Protein AF-A0A3D1ZAK0-F1 (afdb_monomer_lite)

Foldseek 3Di:
DDDDDDDPDDDDDDDDDDDDDVVLLVQLVVCVVVDVDDSVLSSVLSVQLVVVVVCVVVVHQDEAEDCDPSSVVVNVVVVHHYADPPPPCRVVVVVVSVPD

pLDDT: mean 75.36, std 16.72, range [28.39, 93.69]

Secondary structure (DSSP, 8-state):
-------TT-----PPPPP--HHHHHHHHHHHHHS---HHHHHHHHHHHHHHHHHHHHT---EEE---HHHHHHHHHTT-EEE-TTSTTHHHHHHHHT--

Sequence (100 aa):
MRVMLTEFGSHRPFFSMLSVDNLLIDEAGELLVNCVLRAQDAIRFASALRLKTLAGRTNESRVVVTRDLELLNAWDEEGLVVINPTNGVALEQIRNLSSG

Radius of gyration: 15.14 Å; chains: 1; bounding box: 26×38×45 Å

Structure (mmCIF, N/CA/C/O backbone):
data_AF-A0A3D1ZAK0-F1
#
_entry.id   AF-A0A3D1ZAK0-F1
#
loop_
_atom_site.group_PDB
_atom_site.id
_atom_site.type_symbol
_atom_site.label_atom_id
_atom_site.label_alt_id
_atom_site.label_comp_id
_atom_site.label_asym_id
_atom_site.label_entity_id
_atom_site.label_seq_id
_atom_site.pdbx_PDB_ins_code
_atom_site.Cartn_x
_atom_site.Cartn_y
_atom_site.Cartn_z
_atom_site.occupancy
_atom_site.B_iso_or_equiv
_atom_site.auth_seq_id
_atom_site.auth_comp_id
_atom_site.auth_asym_id
_atom_site.auth_atom_id
_atom_site.pdbx_PDB_model_num
ATOM 1 N N . MET A 1 1 ? -1.217 -18.426 14.164 1.00 32.62 1 MET A N 1
ATOM 2 C CA . MET A 1 1 ? -0.523 -18.166 15.444 1.00 32.62 1 MET A CA 1
ATOM 3 C C . MET A 1 1 ? -1.201 -16.973 16.105 1.00 32.62 1 MET A C 1
ATOM 5 O O . MET A 1 1 ? -1.179 -15.900 15.522 1.00 32.62 1 MET A O 1
ATOM 9 N N . ARG A 1 2 ? -1.913 -17.170 17.224 1.00 29.95 2 ARG A N 1
ATOM 10 C CA . ARG A 1 2 ? -2.580 -16.085 17.968 1.00 29.95 2 ARG A CA 1
ATOM 11 C C . ARG A 1 2 ? -1.625 -15.588 19.045 1.00 29.95 2 ARG A C 1
ATOM 13 O O . ARG A 1 2 ? -1.223 -16.380 19.888 1.00 29.95 2 ARG A O 1
ATOM 20 N N . VAL A 1 3 ? -1.304 -14.301 19.027 1.00 35.91 3 VAL A N 1
ATOM 21 C CA . VAL A 1 3 ? -0.681 -13.620 20.163 1.00 35.91 3 VAL A CA 1
ATOM 22 C C . VAL A 1 3 ? -1.568 -12.433 20.491 1.00 35.91 3 VAL A C 1
ATOM 24 O O . VAL A 1 3 ? -1.781 -11.556 19.660 1.00 35.91 3 VAL A O 1
ATOM 27 N N . MET A 1 4 ? -2.146 -12.479 21.685 1.00 28.39 4 MET A N 1
ATOM 28 C CA . MET A 1 4 ? -2.941 -11.416 22.277 1.00 28.39 4 MET A CA 1
ATOM 29 C C . MET A 1 4 ? -2.074 -10.794 23.366 1.00 28.39 4 MET A C 1
ATOM 31 O O . MET A 1 4 ? -1.575 -11.519 24.222 1.00 28.39 4 MET A O 1
ATOM 35 N N . LEU A 1 5 ? -1.903 -9.478 23.342 1.00 36.62 5 LEU A N 1
ATOM 36 C CA . LEU A 1 5 ? -1.454 -8.723 24.505 1.00 36.62 5 LEU A CA 1
ATOM 37 C C . LEU A 1 5 ? -2.346 -7.492 24.597 1.00 36.62 5 LEU A C 1
ATOM 39 O O . LEU A 1 5 ? -2.148 -6.497 23.906 1.00 36.62 5 LEU A O 1
ATOM 43 N N . THR A 1 6 ? -3.388 -7.616 25.407 1.00 34.78 6 THR A N 1
ATOM 44 C CA . THR A 1 6 ? -4.120 -6.480 25.957 1.00 34.78 6 THR A CA 1
ATOM 45 C C . THR A 1 6 ? -3.246 -5.790 26.994 1.00 34.78 6 THR A C 1
ATOM 47 O O . THR A 1 6 ? -2.667 -6.470 27.831 1.00 34.78 6 THR A O 1
ATOM 50 N N . GLU A 1 7 ? -3.179 -4.459 26.949 1.00 36.66 7 GLU A N 1
ATOM 51 C CA . GLU A 1 7 ? -3.623 -3.586 28.045 1.00 36.66 7 GLU A CA 1
ATOM 52 C C . GLU A 1 7 ? -3.448 -2.105 27.662 1.00 36.66 7 GLU A C 1
ATOM 54 O O . GLU A 1 7 ? -2.401 -1.662 27.187 1.00 36.66 7 GLU A O 1
ATOM 59 N N . PHE A 1 8 ? -4.526 -1.343 27.851 1.00 48.62 8 PHE A N 1
ATOM 60 C CA . PHE A 1 8 ? -4.560 0.114 27.776 1.00 48.62 8 PHE A CA 1
ATOM 61 C C . PHE A 1 8 ? -3.654 0.696 28.873 1.00 48.62 8 PHE A C 1
ATOM 63 O O . PHE A 1 8 ? -3.927 0.494 30.052 1.00 48.62 8 PHE A O 1
ATOM 70 N N . GLY A 1 9 ? -2.612 1.450 28.500 1.00 41.56 9 GLY A N 1
ATOM 71 C CA . GLY A 1 9 ? -1.889 2.308 29.454 1.00 41.56 9 GLY A CA 1
ATOM 72 C C . GLY A 1 9 ? -0.370 2.436 29.302 1.00 41.56 9 GLY A C 1
ATOM 73 O O . GLY A 1 9 ? 0.226 3.224 30.028 1.00 41.56 9 GLY A O 1
ATOM 74 N N . SER A 1 10 ? 0.286 1.728 28.376 1.00 40.31 10 SER A N 1
ATOM 75 C CA . SER A 1 10 ? 1.745 1.822 28.196 1.00 40.31 10 SER A CA 1
ATOM 76 C C . SER A 1 10 ? 2.106 2.048 26.729 1.00 40.31 10 SER A C 1
ATOM 78 O O . SER A 1 10 ? 1.886 1.188 25.880 1.00 40.31 10 SER A O 1
ATOM 80 N N . HIS A 1 11 ? 2.615 3.238 26.407 1.00 47.53 11 HIS A N 1
ATOM 81 C CA . HIS A 1 11 ? 2.906 3.700 25.047 1.00 47.53 11 HIS A CA 1
ATOM 82 C C . HIS A 1 11 ? 4.098 2.971 24.401 1.00 47.53 11 HIS A C 1
ATOM 84 O O . HIS A 1 11 ? 5.173 3.544 24.227 1.00 47.53 11 HIS A O 1
ATOM 90 N N . ARG A 1 12 ? 3.918 1.711 23.998 1.00 46.53 12 ARG A N 1
ATOM 91 C CA . ARG A 1 12 ? 4.747 1.095 22.957 1.00 46.53 12 ARG A CA 1
ATOM 92 C C . ARG A 1 12 ? 3.892 0.893 21.708 1.00 46.53 12 ARG A C 1
ATOM 94 O O . ARG A 1 12 ? 2.797 0.350 21.827 1.00 46.53 12 ARG A O 1
ATOM 101 N N . PRO A 1 13 ? 4.347 1.337 20.526 1.00 54.53 13 PRO A N 1
ATOM 102 C CA . PRO A 1 13 ? 3.610 1.098 19.294 1.00 54.53 13 PRO A CA 1
ATOM 103 C C . PRO A 1 13 ? 3.446 -0.411 19.079 1.00 54.53 13 PRO A C 1
ATOM 105 O O . PRO A 1 13 ? 4.425 -1.160 19.068 1.00 54.53 13 PRO A O 1
ATOM 108 N N . PHE A 1 14 ? 2.197 -0.857 18.946 1.00 60.88 14 PHE A N 1
ATOM 109 C CA . PHE A 1 14 ? 1.878 -2.221 18.544 1.00 60.88 14 PHE A CA 1
ATOM 110 C C . PHE A 1 14 ? 2.131 -2.340 17.043 1.00 60.88 14 PHE A C 1
ATOM 112 O O . PHE A 1 14 ? 1.458 -1.696 16.241 1.00 60.88 14 PHE A O 1
ATOM 119 N N . PHE A 1 15 ? 3.106 -3.162 16.663 1.00 68.81 15 PHE A N 1
ATOM 120 C CA . PHE A 1 15 ? 3.365 -3.485 15.265 1.00 68.81 15 PHE A CA 1
ATOM 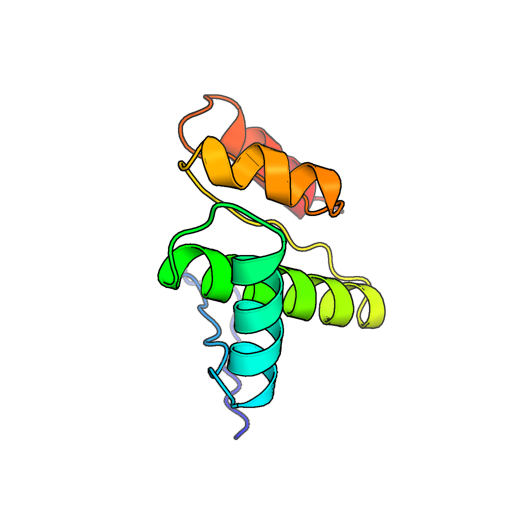121 C C . PHE A 1 15 ? 2.814 -4.872 14.955 1.00 68.81 15 PHE A C 1
ATOM 123 O O . PHE A 1 15 ? 3.133 -5.844 15.640 1.00 68.81 15 PHE A O 1
ATOM 130 N N . SER A 1 16 ? 2.009 -4.962 13.901 1.00 73.50 16 SER A N 1
ATOM 131 C CA . SER A 1 16 ? 1.634 -6.234 13.291 1.00 73.50 16 SER A CA 1
ATOM 132 C C . SER A 1 16 ? 2.496 -6.448 12.053 1.00 73.50 16 SER A C 1
ATOM 134 O O . SER A 1 16 ? 2.617 -5.550 11.220 1.00 73.50 16 SER A O 1
ATOM 136 N N . MET A 1 17 ? 3.117 -7.621 11.941 1.00 80.12 17 MET A N 1
ATOM 137 C CA . MET A 1 17 ? 3.882 -7.992 10.752 1.00 80.12 17 MET A CA 1
ATOM 138 C C . MET A 1 17 ? 2.965 -8.683 9.748 1.00 80.12 17 MET A C 1
ATOM 140 O O . MET A 1 17 ? 2.323 -9.683 10.068 1.00 80.12 17 MET A O 1
ATOM 144 N N . LEU A 1 18 ? 2.938 -8.168 8.520 1.00 81.69 18 LEU A N 1
ATOM 145 C CA . LEU A 1 18 ? 2.353 -8.871 7.386 1.00 81.69 18 LEU A CA 1
ATOM 146 C C . LEU A 1 18 ? 3.406 -9.829 6.819 1.00 81.69 18 LEU A C 1
ATOM 148 O O . LEU A 1 18 ? 4.522 -9.408 6.518 1.00 81.69 18 LEU A O 1
ATOM 152 N N . SER A 1 19 ? 3.065 -11.111 6.686 1.00 84.56 19 SER A N 1
ATOM 153 C CA . SER A 1 19 ? 3.960 -12.069 6.034 1.00 84.56 19 SER A CA 1
ATOM 154 C C . SER A 1 19 ? 3.937 -11.859 4.527 1.00 84.56 19 SER A C 1
ATOM 156 O O . SER A 1 19 ? 2.863 -11.755 3.937 1.00 84.56 19 SER A O 1
ATOM 158 N N . VAL A 1 20 ? 5.116 -11.867 3.912 1.00 83.25 20 VAL A N 1
ATOM 159 C CA . VAL A 1 20 ? 5.249 -11.950 2.458 1.00 83.25 20 VAL A CA 1
ATOM 160 C C . VAL A 1 20 ? 5.025 -13.405 2.053 1.00 83.25 20 VAL A C 1
ATOM 162 O O . VAL A 1 20 ? 5.770 -14.286 2.480 1.00 83.25 20 VAL A O 1
ATOM 165 N N . ASP A 1 21 ? 3.964 -13.661 1.294 1.00 90.00 21 ASP A N 1
ATOM 166 C CA . ASP A 1 21 ? 3.656 -14.958 0.690 1.00 90.00 21 ASP A CA 1
ATOM 167 C C . ASP A 1 21 ? 3.778 -14.881 -0.841 1.00 90.00 21 ASP A C 1
ATOM 169 O O . ASP A 1 21 ? 3.959 -13.803 -1.405 1.00 90.00 21 ASP A O 1
ATOM 173 N N . ASN A 1 22 ? 3.710 -16.031 -1.519 1.00 92.44 22 ASN A N 1
ATOM 174 C CA . ASN A 1 22 ? 3.845 -16.081 -2.979 1.00 92.44 22 ASN A CA 1
ATOM 175 C C . ASN A 1 22 ? 2.775 -15.238 -3.683 1.00 92.44 22 ASN A C 1
ATOM 177 O O . ASN A 1 22 ? 3.090 -14.568 -4.654 1.00 92.44 22 ASN A O 1
ATOM 181 N N . LEU A 1 23 ? 1.551 -15.205 -3.146 1.00 92.19 23 LEU A N 1
ATOM 182 C CA . LEU A 1 23 ? 0.478 -14.380 -3.700 1.00 92.19 23 LEU A CA 1
ATOM 183 C C . LEU A 1 23 ? 0.844 -12.891 -3.664 1.00 92.19 23 LEU A C 1
ATOM 185 O O . LEU A 1 23 ? 0.667 -12.195 -4.654 1.00 92.19 23 LEU A O 1
ATOM 189 N N . LEU A 1 24 ? 1.402 -12.408 -2.551 1.00 92.06 24 LEU A N 1
ATOM 190 C CA . LEU A 1 24 ? 1.860 -11.024 -2.443 1.00 92.06 24 LEU A CA 1
ATOM 191 C C . LEU A 1 24 ? 3.010 -10.719 -3.413 1.00 92.06 24 LEU A C 1
ATOM 193 O O . LEU A 1 24 ? 3.116 -9.602 -3.914 1.00 92.06 24 LEU A O 1
ATOM 197 N N . ILE A 1 25 ? 3.890 -11.695 -3.654 1.00 93.19 25 ILE A N 1
ATOM 198 C CA . ILE A 1 25 ? 4.975 -11.561 -4.633 1.00 93.19 25 ILE A CA 1
ATOM 199 C C . ILE A 1 25 ? 4.399 -11.456 -6.048 1.00 93.19 25 ILE A C 1
ATOM 201 O O . ILE A 1 25 ? 4.854 -10.602 -6.805 1.00 93.19 25 ILE A O 1
ATOM 205 N N . ASP A 1 26 ? 3.395 -12.266 -6.384 1.00 93.69 26 ASP A N 1
ATOM 206 C CA . ASP A 1 26 ? 2.729 -12.230 -7.688 1.00 93.69 26 ASP A CA 1
ATOM 207 C C . ASP A 1 26 ? 2.006 -10.886 -7.899 1.00 93.69 26 ASP A C 1
ATOM 209 O O . ASP A 1 26 ? 2.238 -10.217 -8.905 1.00 93.69 26 ASP A O 1
ATOM 213 N N . GLU A 1 27 ? 1.236 -10.422 -6.906 1.00 92.75 27 GLU A N 1
ATOM 214 C CA . GLU A 1 27 ? 0.576 -9.103 -6.906 1.00 92.75 27 GLU A CA 1
ATOM 215 C C . GLU A 1 27 ? 1.594 -7.957 -7.076 1.00 92.75 27 GLU A C 1
ATOM 217 O O . GLU A 1 27 ? 1.388 -7.024 -7.853 1.00 92.75 27 GLU A O 1
ATOM 222 N N . ALA A 1 28 ? 2.736 -8.027 -6.384 1.00 91.94 28 ALA A N 1
ATOM 223 C CA . ALA A 1 28 ? 3.814 -7.054 -6.549 1.00 91.94 28 ALA A CA 1
ATOM 224 C C . ALA A 1 28 ? 4.471 -7.140 -7.938 1.00 91.94 28 ALA A C 1
ATOM 226 O O . ALA A 1 28 ? 4.877 -6.119 -8.491 1.00 91.94 28 ALA A O 1
ATOM 227 N N . GLY A 1 29 ? 4.571 -8.340 -8.511 1.00 91.69 29 GLY A N 1
ATOM 228 C CA . GLY A 1 29 ? 5.061 -8.561 -9.868 1.00 91.69 29 GLY A CA 1
ATOM 229 C C . GLY A 1 29 ? 4.200 -7.856 -10.913 1.00 91.69 29 GLY A C 1
ATOM 230 O O . GLY A 1 29 ? 4.741 -7.193 -11.797 1.00 91.69 29 GLY A O 1
ATOM 231 N N . GLU A 1 30 ? 2.875 -7.916 -10.777 1.00 91.06 30 GLU A N 1
ATOM 232 C CA . GLU A 1 30 ? 1.948 -7.196 -11.660 1.00 91.06 30 GLU A CA 1
ATOM 233 C C . GLU A 1 30 ? 2.132 -5.675 -11.570 1.00 91.06 30 GLU A C 1
ATOM 235 O O . GLU A 1 30 ? 2.166 -4.983 -12.590 1.00 91.06 30 GLU A O 1
ATOM 240 N N . LEU A 1 31 ? 2.340 -5.147 -10.360 1.00 88.00 31 LEU A N 1
ATOM 241 C CA . LEU A 1 31 ? 2.613 -3.722 -10.158 1.00 88.00 31 LEU A CA 1
ATOM 242 C C . LEU A 1 31 ? 3.927 -3.273 -10.806 1.00 88.00 31 LEU A C 1
ATOM 244 O O . LEU A 1 31 ? 4.012 -2.138 -11.255 1.00 88.00 31 LEU A O 1
ATOM 248 N N . LEU A 1 32 ? 4.941 -4.137 -10.906 1.00 87.44 32 LEU A N 1
ATOM 249 C CA . LEU A 1 32 ? 6.188 -3.805 -11.611 1.00 87.44 32 LEU A CA 1
ATOM 250 C C . LEU A 1 32 ? 6.018 -3.714 -13.129 1.00 87.44 32 LEU A C 1
ATOM 252 O O . LEU A 1 32 ? 6.789 -3.019 -13.789 1.00 87.44 32 LEU A O 1
ATOM 256 N N . VAL A 1 33 ? 5.041 -4.428 -13.689 1.00 84.69 33 VAL A N 1
ATOM 257 C CA . VAL A 1 33 ? 4.726 -4.360 -15.122 1.00 84.69 33 VAL A CA 1
ATOM 258 C C . VAL A 1 33 ? 3.929 -3.095 -15.432 1.00 84.69 33 VAL A C 1
ATOM 260 O O . VAL A 1 33 ? 4.170 -2.448 -16.449 1.00 84.69 33 VAL A O 1
ATOM 263 N N . ASN A 1 34 ? 2.995 -2.739 -14.548 1.00 79.69 34 ASN A N 1
ATOM 264 C CA . ASN A 1 34 ? 2.034 -1.662 -14.782 1.00 79.69 34 ASN A CA 1
ATOM 265 C C . ASN A 1 34 ? 2.495 -0.297 -14.252 1.00 79.69 34 ASN A C 1
ATOM 267 O O . ASN A 1 34 ? 2.025 0.737 -14.724 1.00 79.69 34 ASN A O 1
ATOM 271 N N . CYS A 1 35 ? 3.421 -0.276 -13.295 1.00 73.69 35 CYS A N 1
ATOM 272 C CA . CYS A 1 35 ? 3.926 0.934 -12.662 1.00 73.69 35 CYS A CA 1
ATOM 273 C C . CYS A 1 35 ? 5.461 0.956 -12.705 1.00 73.69 35 CYS A C 1
ATOM 275 O O . CYS A 1 35 ? 6.124 -0.065 -12.529 1.00 73.69 35 CYS A O 1
ATOM 277 N N . VAL A 1 36 ? 6.054 2.142 -12.876 1.00 79.50 36 VAL A N 1
ATOM 278 C CA . VAL A 1 36 ? 7.516 2.324 -12.816 1.00 79.50 36 VAL A CA 1
ATOM 279 C C . VAL A 1 36 ? 7.959 2.349 -11.350 1.00 79.50 36 VAL A C 1
ATOM 281 O O . VAL A 1 36 ? 8.269 3.397 -10.794 1.00 79.50 36 VAL A O 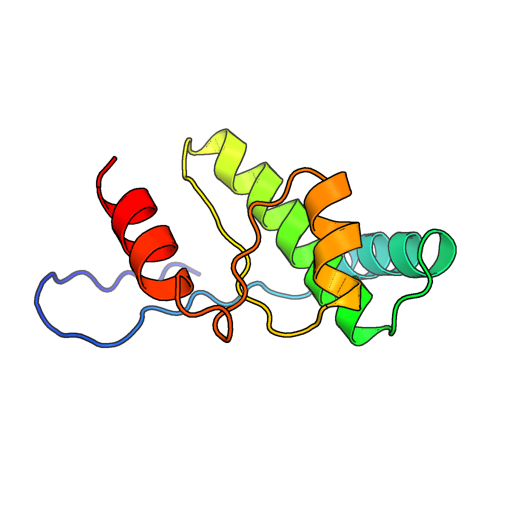1
ATOM 284 N N . LEU A 1 37 ? 7.933 1.187 -10.697 1.00 80.50 37 LEU A N 1
ATOM 285 C CA . LEU A 1 37 ? 8.278 1.032 -9.285 1.00 80.50 37 LEU A CA 1
ATOM 286 C C . LEU A 1 37 ? 9.561 0.227 -9.110 1.00 80.50 37 LEU A C 1
ATOM 288 O O . LEU A 1 37 ? 9.886 -0.672 -9.885 1.00 80.50 37 LEU A O 1
ATOM 292 N N . ARG A 1 38 ? 10.287 0.502 -8.024 1.00 86.62 38 ARG A N 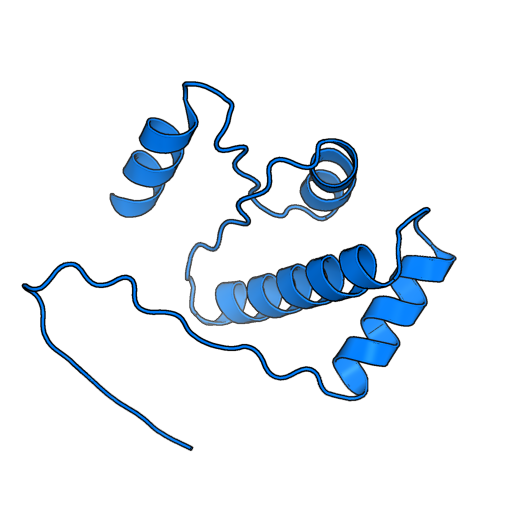1
ATOM 293 C CA . ARG A 1 38 ? 11.329 -0.416 -7.548 1.00 86.62 38 ARG A CA 1
ATOM 294 C C . ARG A 1 38 ? 10.662 -1.657 -6.955 1.00 86.62 38 ARG A C 1
ATOM 296 O O . ARG A 1 38 ? 9.598 -1.558 -6.350 1.00 86.62 38 ARG A O 1
ATOM 303 N N . ALA A 1 39 ? 11.331 -2.809 -7.016 1.00 86.94 39 ALA A N 1
ATOM 304 C CA . ALA A 1 39 ? 10.815 -4.070 -6.465 1.00 86.94 39 ALA A CA 1
ATOM 305 C C . ALA A 1 39 ? 10.329 -3.952 -5.006 1.00 86.94 39 ALA A C 1
ATOM 307 O O . ALA A 1 39 ? 9.267 -4.458 -4.652 1.00 86.94 39 ALA A O 1
ATOM 308 N N . GLN A 1 40 ? 11.069 -3.229 -4.159 1.00 87.69 40 GLN A N 1
ATOM 309 C CA . GLN A 1 40 ? 10.669 -3.001 -2.767 1.00 87.69 40 GLN A CA 1
ATOM 310 C C . GLN A 1 40 ? 9.380 -2.171 -2.651 1.00 87.69 40 GLN A C 1
ATOM 312 O O . GLN A 1 40 ? 8.563 -2.416 -1.763 1.00 87.69 40 GLN A O 1
ATOM 317 N N . ASP A 1 41 ? 9.203 -1.195 -3.534 1.00 87.88 41 ASP A N 1
ATOM 318 C CA . ASP A 1 41 ? 8.067 -0.281 -3.526 1.00 87.88 41 ASP A CA 1
ATOM 319 C C . ASP A 1 41 ? 6.806 -0.965 -4.062 1.00 87.88 41 ASP A C 1
ATOM 321 O O . ASP A 1 41 ? 5.735 -0.793 -3.485 1.00 87.88 41 ASP A O 1
ATOM 325 N N . ALA A 1 42 ? 6.949 -1.857 -5.046 1.00 90.31 42 ALA A N 1
ATOM 326 C CA . ALA A 1 42 ? 5.872 -2.737 -5.490 1.00 90.31 42 ALA A CA 1
ATOM 327 C C . ALA A 1 42 ? 5.387 -3.679 -4.371 1.00 90.31 42 ALA A C 1
ATOM 329 O O . ALA A 1 42 ? 4.185 -3.791 -4.144 1.00 90.31 42 ALA A O 1
ATOM 330 N N . ILE A 1 43 ? 6.298 -4.282 -3.593 1.00 91.88 43 ILE A N 1
ATOM 331 C CA . ILE A 1 43 ? 5.921 -5.124 -2.439 1.00 91.88 43 ILE A CA 1
ATOM 332 C C . ILE A 1 43 ? 5.174 -4.306 -1.378 1.00 91.88 43 ILE A C 1
ATOM 334 O O . ILE A 1 43 ? 4.162 -4.761 -0.837 1.00 91.88 43 ILE A O 1
ATOM 338 N N . ARG A 1 44 ? 5.650 -3.093 -1.065 1.00 90.12 44 ARG A N 1
ATOM 339 C CA . ARG A 1 44 ? 4.972 -2.189 -0.118 1.00 90.12 44 ARG A CA 1
ATOM 340 C C . ARG A 1 44 ? 3.579 -1.806 -0.610 1.00 90.12 44 ARG A C 1
ATOM 342 O O . ARG A 1 44 ? 2.647 -1.788 0.190 1.00 90.12 44 ARG A O 1
ATOM 349 N N . PHE A 1 45 ? 3.441 -1.541 -1.904 1.00 89.75 45 PHE A N 1
ATOM 350 C CA . PHE A 1 45 ? 2.172 -1.171 -2.511 1.00 89.75 45 PHE A CA 1
ATOM 351 C C . PHE A 1 45 ? 1.174 -2.336 -2.496 1.00 89.75 45 PHE A C 1
ATOM 353 O O . PHE A 1 45 ? 0.089 -2.189 -1.935 1.00 89.75 45 PHE A O 1
ATOM 360 N N . ALA A 1 46 ? 1.566 -3.522 -2.969 1.00 91.69 46 ALA A N 1
ATOM 361 C CA . ALA A 1 46 ? 0.732 -4.725 -2.889 1.00 91.69 46 ALA A CA 1
ATOM 362 C C . ALA A 1 46 ? 0.290 -5.011 -1.441 1.00 91.69 46 ALA A C 1
ATOM 364 O O . ALA A 1 46 ? -0.883 -5.273 -1.165 1.00 91.69 46 ALA A O 1
ATOM 365 N N . SER A 1 47 ? 1.206 -4.844 -0.478 1.00 91.12 47 SER A N 1
ATOM 366 C CA . SER A 1 47 ? 0.897 -4.995 0.950 1.00 91.12 47 SER A CA 1
ATOM 367 C C . SER A 1 47 ? -0.180 -4.012 1.413 1.00 91.12 47 SER A C 1
ATOM 369 O O . SER A 1 47 ? -1.111 -4.398 2.122 1.00 91.12 47 SER A O 1
ATOM 371 N N . ALA A 1 48 ? -0.069 -2.741 1.017 1.00 89.94 48 ALA A N 1
ATOM 372 C CA . ALA A 1 48 ? -1.033 -1.705 1.365 1.00 89.94 48 ALA A CA 1
ATOM 373 C C . ALA A 1 48 ? -2.420 -1.984 0.764 1.00 89.94 48 ALA A C 1
ATOM 375 O O . ALA A 1 48 ? -3.419 -1.886 1.480 1.00 89.94 48 ALA A O 1
ATOM 376 N N . LEU A 1 49 ? -2.485 -2.406 -0.502 1.00 89.44 49 LEU A N 1
ATOM 377 C CA . LEU A 1 49 ? -3.736 -2.774 -1.172 1.00 89.44 49 LEU A CA 1
ATOM 378 C C . LEU A 1 49 ? -4.427 -3.947 -0.471 1.00 89.44 49 LEU A C 1
ATOM 380 O O . LEU A 1 49 ? -5.605 -3.858 -0.118 1.00 89.44 49 LEU A O 1
ATOM 384 N N . ARG A 1 50 ? -3.683 -5.008 -0.149 1.00 88.25 50 ARG A N 1
ATOM 385 C CA . ARG A 1 50 ? -4.221 -6.166 0.577 1.00 88.25 50 ARG A CA 1
ATOM 386 C C . ARG A 1 50 ? -4.730 -5.788 1.967 1.00 88.25 50 ARG A C 1
ATOM 388 O O . ARG A 1 50 ? -5.790 -6.252 2.400 1.00 88.25 50 ARG A O 1
ATOM 395 N N . LEU A 1 51 ? -4.010 -4.912 2.671 1.00 86.81 51 LEU A N 1
ATOM 396 C CA . LEU A 1 51 ? -4.448 -4.386 3.963 1.00 86.81 51 LEU A CA 1
ATOM 397 C C . LEU A 1 51 ? -5.689 -3.496 3.837 1.00 86.81 51 LEU A C 1
ATOM 399 O O . LEU A 1 51 ? -6.526 -3.562 4.737 1.00 86.81 51 LEU A O 1
ATOM 403 N N . LYS A 1 52 ? -5.842 -2.721 2.757 1.00 86.62 52 LYS A N 1
ATOM 404 C CA . LYS A 1 52 ? -7.057 -1.947 2.458 1.00 86.62 52 LYS A CA 1
ATOM 405 C C . LYS A 1 52 ? -8.253 -2.868 2.217 1.00 86.62 52 LYS A C 1
ATOM 407 O O . LYS A 1 52 ? -9.301 -2.666 2.827 1.00 86.62 52 LYS A O 1
ATOM 412 N N . THR A 1 53 ? -8.099 -3.921 1.412 1.00 84.69 53 THR A N 1
ATOM 413 C CA . THR A 1 53 ? -9.162 -4.917 1.193 1.00 84.69 53 THR A CA 1
ATOM 414 C C . THR A 1 53 ? -9.584 -5.590 2.496 1.00 84.69 53 THR A C 1
ATOM 416 O O . THR A 1 53 ? -10.773 -5.809 2.724 1.00 84.69 53 THR A O 1
ATOM 419 N N . LEU A 1 54 ? -8.626 -5.909 3.373 1.00 81.31 54 LEU A N 1
ATOM 420 C CA . LEU A 1 54 ? -8.928 -6.478 4.684 1.00 81.31 54 LEU A CA 1
ATOM 421 C C . LEU A 1 54 ? -9.672 -5.478 5.582 1.00 81.31 54 LEU A C 1
ATOM 423 O O . LEU A 1 54 ? -10.648 -5.862 6.219 1.00 81.31 54 LEU A O 1
ATOM 427 N N . ALA A 1 55 ? -9.244 -4.214 5.596 1.00 80.44 55 ALA A N 1
ATOM 428 C CA . ALA A 1 55 ? -9.857 -3.148 6.387 1.00 80.44 55 ALA A CA 1
ATOM 429 C C . ALA A 1 55 ? -11.313 -2.878 5.983 1.00 80.44 55 ALA A C 1
ATOM 431 O O . ALA A 1 55 ?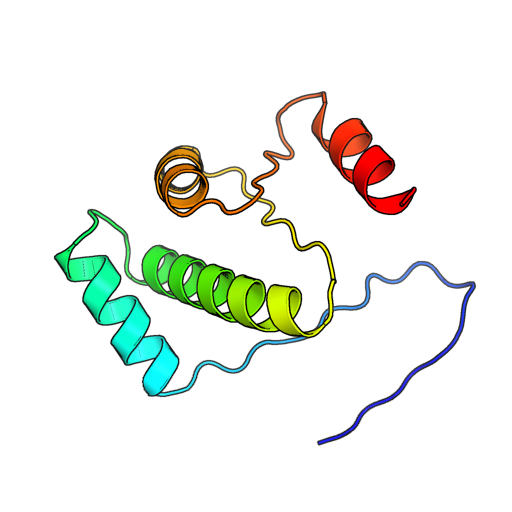 -12.184 -2.741 6.839 1.00 80.44 55 ALA A O 1
ATOM 432 N N . GLY A 1 56 ? -11.602 -2.915 4.677 1.00 78.44 56 GLY A N 1
ATOM 433 C CA . GLY A 1 56 ? -12.967 -2.798 4.161 1.00 78.44 56 GLY A CA 1
ATOM 434 C C . GLY A 1 56 ? -13.908 -3.902 4.659 1.00 78.44 56 GLY A C 1
ATOM 435 O O . GLY A 1 56 ? -15.112 -3.686 4.743 1.00 78.44 56 GLY A O 1
ATOM 436 N N . ARG A 1 57 ? -13.381 -5.074 5.047 1.00 79.69 57 ARG A N 1
ATOM 437 C CA . ARG A 1 57 ? -14.177 -6.167 5.639 1.00 79.69 57 ARG A CA 1
ATOM 438 C C . ARG A 1 57 ? -14.432 -5.979 7.134 1.00 79.69 57 ARG A C 1
ATOM 440 O O . ARG A 1 57 ? -15.396 -6.536 7.647 1.00 79.69 57 ARG A O 1
ATOM 447 N N . THR A 1 58 ? -13.565 -5.244 7.828 1.00 77.38 58 THR A N 1
ATOM 448 C CA . THR A 1 58 ? -13.636 -5.011 9.280 1.00 77.38 58 THR A CA 1
ATOM 449 C C . THR A 1 58 ? -14.162 -3.623 9.643 1.00 77.38 58 THR A C 1
ATOM 451 O O . THR A 1 58 ? -14.267 -3.312 10.825 1.00 77.38 58 THR A O 1
ATOM 454 N N . ASN A 1 59 ? -14.525 -2.808 8.645 1.00 76.81 59 ASN A N 1
ATOM 455 C CA . ASN A 1 59 ? -14.904 -1.401 8.799 1.00 76.81 59 ASN A CA 1
ATOM 456 C C . ASN A 1 59 ? -13.832 -0.569 9.533 1.00 76.81 59 ASN A C 1
ATOM 458 O O . ASN A 1 59 ? -14.139 0.408 10.212 1.00 76.81 59 ASN A O 1
ATOM 462 N N . GLU A 1 60 ? -12.568 -0.980 9.414 1.00 75.31 60 GLU A N 1
ATOM 463 C CA . GLU A 1 60 ? -11.420 -0.260 9.960 1.00 75.31 60 GLU A CA 1
ATOM 464 C C . GLU A 1 60 ? -10.936 0.778 8.946 1.00 75.31 60 GLU A C 1
ATOM 466 O O . GLU A 1 60 ? -10.846 0.500 7.749 1.00 75.31 60 GLU A O 1
ATOM 471 N N . SER A 1 61 ? -10.544 1.959 9.422 1.00 74.06 61 SER A N 1
ATOM 472 C CA . SER A 1 61 ? -9.782 2.902 8.604 1.00 74.06 61 SER A CA 1
ATOM 473 C C . SER A 1 61 ? -8.297 2.548 8.669 1.00 74.06 61 SER A C 1
ATOM 475 O O . SER A 1 61 ? -7.746 2.336 9.751 1.00 74.06 61 SER A O 1
ATOM 477 N N . ARG A 1 62 ? -7.633 2.467 7.512 1.00 80.25 62 ARG A N 1
ATOM 478 C CA . ARG A 1 62 ? -6.183 2.247 7.42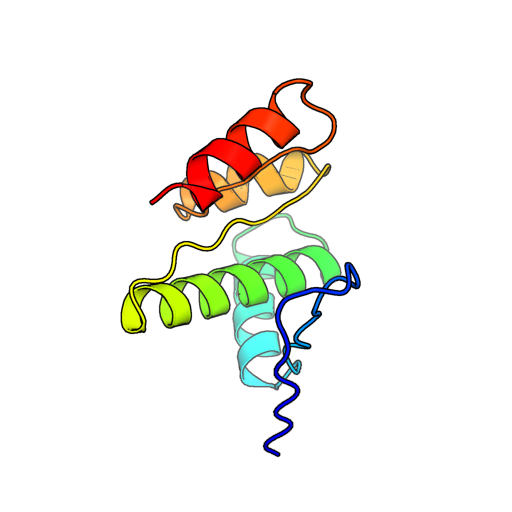3 1.00 80.25 62 ARG A CA 1
ATOM 479 C C . ARG A 1 62 ? -5.540 3.313 6.568 1.00 80.25 62 ARG A C 1
ATOM 481 O O . ARG A 1 62 ? -6.073 3.711 5.537 1.00 80.25 62 ARG A O 1
ATOM 488 N N . VAL A 1 63 ? -4.367 3.731 7.014 1.00 83.31 63 VAL A N 1
ATOM 489 C CA . VAL A 1 63 ? -3.613 4.825 6.422 1.00 83.31 63 VAL A CA 1
ATOM 490 C C . VAL A 1 63 ? -2.198 4.358 6.182 1.00 83.31 63 VAL A C 1
ATOM 492 O O . VAL A 1 63 ? -1.600 3.700 7.037 1.00 83.31 63 VAL A O 1
ATOM 495 N N . VAL A 1 64 ? -1.656 4.719 5.028 1.00 85.94 64 VAL A N 1
ATOM 496 C CA . VAL A 1 64 ? -0.262 4.457 4.704 1.00 85.94 64 VAL A CA 1
ATOM 497 C C . VAL A 1 64 ? 0.551 5.709 4.987 1.00 85.94 64 VAL A C 1
ATOM 499 O O . VAL A 1 64 ? 0.202 6.801 4.553 1.00 85.94 64 VAL A O 1
ATOM 502 N N . VAL A 1 65 ? 1.641 5.568 5.736 1.00 85.56 65 VAL A N 1
ATOM 503 C CA . VAL A 1 65 ? 2.519 6.692 6.076 1.00 85.56 65 VAL A CA 1
ATOM 504 C C . VAL A 1 65 ? 3.811 6.558 5.281 1.00 85.56 65 VAL A C 1
ATOM 506 O O . VAL A 1 65 ? 4.549 5.592 5.469 1.00 85.56 65 VAL A O 1
ATOM 509 N N . THR A 1 66 ? 4.103 7.516 4.400 1.00 85.19 66 THR A N 1
ATOM 510 C CA . THR A 1 66 ? 5.327 7.506 3.581 1.00 85.19 66 THR A CA 1
ATOM 511 C C . THR A 1 66 ? 5.852 8.910 3.319 1.00 85.19 66 THR A C 1
ATOM 513 O O . THR A 1 66 ? 5.086 9.856 3.189 1.00 85.19 66 THR A O 1
ATOM 516 N N . ARG A 1 67 ? 7.179 9.051 3.235 1.00 84.19 67 ARG A N 1
ATOM 517 C CA . ARG A 1 67 ? 7.844 10.287 2.778 1.00 84.19 67 ARG A CA 1
ATOM 518 C C . ARG A 1 67 ? 8.148 10.270 1.281 1.00 84.19 67 ARG A C 1
ATOM 520 O O . ARG A 1 67 ? 8.644 11.261 0.757 1.00 84.19 67 ARG A O 1
ATOM 527 N N . ASP A 1 68 ? 7.913 9.137 0.630 1.00 83.69 68 ASP A N 1
ATOM 528 C CA . ASP A 1 68 ? 8.209 8.937 -0.780 1.00 83.69 68 ASP A CA 1
ATOM 529 C C . ASP A 1 68 ? 7.093 9.555 -1.635 1.00 83.69 68 ASP A C 1
ATOM 531 O O . ASP A 1 68 ? 5.940 9.122 -1.580 1.00 83.69 68 ASP A O 1
ATOM 535 N N . LEU A 1 69 ? 7.441 10.613 -2.370 1.00 77.62 69 LEU A N 1
ATOM 536 C CA . LEU A 1 69 ? 6.503 11.385 -3.186 1.00 77.62 69 LEU A CA 1
ATOM 537 C C . LEU A 1 69 ? 6.070 10.641 -4.452 1.00 77.62 69 LEU A C 1
ATOM 539 O O . LEU A 1 69 ? 4.970 10.885 -4.939 1.00 77.62 69 LEU A O 1
ATOM 543 N N . GLU A 1 70 ? 6.895 9.731 -4.971 1.00 75.88 70 GLU A N 1
ATOM 544 C CA . GLU A 1 70 ? 6.543 8.945 -6.158 1.00 75.88 70 GLU A CA 1
ATOM 545 C C . GLU A 1 70 ? 5.466 7.914 -5.808 1.00 75.88 70 GLU A C 1
ATOM 547 O O . GLU A 1 70 ? 4.512 7.714 -6.559 1.00 75.88 70 GLU A O 1
ATOM 552 N N . LEU A 1 71 ? 5.564 7.332 -4.609 1.00 77.88 71 LEU A N 1
ATOM 553 C CA . LEU A 1 71 ? 4.560 6.414 -4.076 1.00 77.88 71 LEU A CA 1
ATOM 554 C C . LEU A 1 71 ? 3.241 7.098 -3.717 1.00 77.88 71 LEU A C 1
ATOM 556 O O . LEU A 1 71 ? 2.188 6.479 -3.833 1.00 77.88 71 LEU A O 1
ATOM 560 N N . LEU A 1 72 ? 3.287 8.361 -3.289 1.00 77.31 72 LEU A N 1
ATOM 561 C CA . LEU A 1 72 ? 2.101 9.122 -2.890 1.00 77.31 72 LEU A CA 1
ATOM 562 C C . LEU A 1 72 ? 1.045 9.177 -3.995 1.00 77.31 72 LEU A C 1
ATOM 564 O O . LEU A 1 72 ? -0.114 8.881 -3.724 1.00 77.31 72 LEU A O 1
ATOM 568 N N . ASN A 1 73 ? 1.453 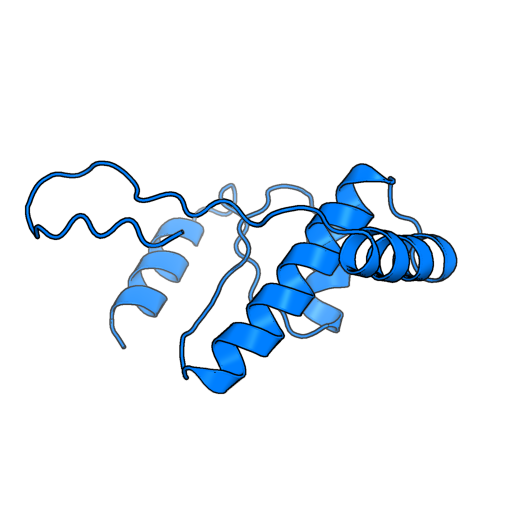9.503 -5.222 1.00 75.06 73 ASN A N 1
ATOM 569 C CA . ASN A 1 73 ? 0.520 9.650 -6.339 1.00 75.06 73 ASN A CA 1
ATOM 570 C C . ASN A 1 73 ? -0.085 8.302 -6.749 1.00 75.06 73 ASN A C 1
ATOM 572 O O . ASN A 1 73 ? -1.300 8.185 -6.860 1.00 75.06 73 ASN A O 1
ATOM 576 N N . ALA A 1 74 ? 0.751 7.269 -6.895 1.00 78.00 74 ALA A N 1
ATOM 577 C CA . ALA A 1 74 ? 0.286 5.935 -7.275 1.00 78.00 74 ALA A CA 1
ATOM 578 C C . ALA A 1 74 ? -0.689 5.345 -6.240 1.00 78.00 74 ALA A C 1
ATOM 580 O O . ALA A 1 74 ? -1.651 4.666 -6.583 1.00 78.00 74 ALA A O 1
ATOM 581 N N . TRP A 1 75 ? -0.452 5.600 -4.952 1.00 84.50 75 TRP A N 1
ATOM 582 C CA . TRP A 1 75 ? -1.298 5.083 -3.878 1.00 84.50 75 TRP A CA 1
ATOM 583 C C . TRP A 1 75 ? -2.623 5.840 -3.750 1.00 84.50 75 TRP A C 1
ATOM 585 O O . TRP A 1 75 ? -3.641 5.216 -3.444 1.00 84.50 75 TRP A O 1
ATOM 595 N N . ASP A 1 76 ? -2.624 7.150 -3.998 1.00 81.44 76 ASP A N 1
ATOM 596 C CA . ASP A 1 76 ? -3.842 7.967 -4.004 1.00 81.44 76 ASP A CA 1
ATOM 597 C C . ASP A 1 76 ? -4.786 7.573 -5.153 1.00 81.44 76 ASP A C 1
ATOM 599 O O . ASP A 1 76 ? -5.988 7.427 -4.932 1.00 81.44 76 ASP A O 1
ATOM 603 N N . GLU A 1 77 ? -4.249 7.281 -6.346 1.00 82.62 77 GLU A N 1
ATOM 604 C CA . GLU A 1 77 ? -5.026 6.783 -7.498 1.00 82.62 77 GLU A CA 1
ATOM 605 C C . GLU A 1 77 ? -5.761 5.468 -7.187 1.00 82.62 77 GLU A C 1
ATOM 607 O O . GLU A 1 77 ? -6.924 5.293 -7.552 1.00 82.62 77 GLU A O 1
ATOM 612 N N . GLU A 1 78 ? -5.132 4.577 -6.418 1.00 84.19 78 GLU A N 1
ATOM 613 C CA . GLU A 1 78 ? -5.748 3.337 -5.931 1.00 84.19 78 GLU A CA 1
ATOM 614 C C . GLU A 1 78 ? -6.651 3.547 -4.701 1.00 84.19 78 GLU A C 1
ATOM 616 O O . GLU A 1 78 ? -7.134 2.592 -4.079 1.00 84.19 78 GLU A O 1
ATOM 621 N N . GLY A 1 79 ? -6.892 4.801 -4.308 1.00 84.50 79 GLY A N 1
ATOM 622 C CA . GLY A 1 79 ? -7.745 5.211 -3.199 1.00 84.50 79 GLY A CA 1
ATOM 623 C C . GLY A 1 79 ? -7.222 4.781 -1.830 1.00 84.50 79 GLY A C 1
ATOM 624 O O . GLY A 1 79 ? -8.025 4.423 -0.960 1.00 84.50 79 GLY A O 1
ATOM 625 N N . LEU A 1 80 ? -5.904 4.687 -1.647 1.00 86.31 80 LEU A N 1
ATOM 626 C CA . LEU A 1 80 ? -5.298 4.555 -0.323 1.00 86.31 80 LEU A CA 1
ATOM 627 C C . LEU A 1 80 ? -5.252 5.933 0.339 1.00 86.31 80 LEU A C 1
ATOM 629 O O . LEU A 1 80 ? -4.890 6.923 -0.283 1.00 86.31 80 LEU A O 1
ATOM 633 N N . VAL A 1 81 ? -5.557 5.998 1.634 1.00 84.94 81 VAL A N 1
ATOM 634 C CA . VAL A 1 81 ? -5.334 7.227 2.404 1.00 84.94 81 VAL A CA 1
ATOM 635 C C . VAL A 1 81 ? -3.849 7.297 2.746 1.00 84.94 81 VAL A C 1
ATOM 637 O O . VAL A 1 81 ? -3.352 6.454 3.498 1.00 84.94 81 VAL A O 1
ATOM 640 N N . VAL A 1 82 ? -3.136 8.283 2.200 1.00 84.44 82 VAL A N 1
ATOM 641 C CA . VAL A 1 82 ? -1.688 8.436 2.395 1.00 84.44 82 VAL A CA 1
ATOM 642 C C . VAL A 1 82 ? -1.378 9.675 3.233 1.00 84.44 82 VAL A C 1
ATOM 644 O O . VAL A 1 82 ? -1.862 10.769 2.958 1.00 84.44 82 VAL A O 1
ATOM 647 N N . ILE A 1 83 ? -0.536 9.520 4.256 1.00 84.31 83 ILE A N 1
ATOM 648 C CA . ILE A 1 83 ? -0.032 10.625 5.077 1.00 84.31 83 ILE A CA 1
ATOM 649 C C . ILE A 1 83 ? 1.466 10.771 4.864 1.00 84.31 83 ILE A C 1
ATOM 651 O O . ILE A 1 83 ? 2.241 9.845 5.113 1.00 84.31 83 ILE A O 1
ATOM 655 N N . ASN A 1 84 ? 1.883 11.975 4.478 1.00 84.06 84 ASN A N 1
ATOM 656 C CA . ASN A 1 84 ? 3.293 12.321 4.441 1.00 84.06 84 ASN A CA 1
ATOM 657 C C . ASN A 1 84 ? 3.736 12.939 5.772 1.00 84.06 84 ASN A C 1
ATOM 659 O O . ASN A 1 84 ? 3.358 14.075 6.053 1.00 84.06 84 ASN A O 1
ATOM 663 N N . PRO A 1 85 ? 4.578 12.265 6.576 1.00 79.06 85 PRO A N 1
ATOM 664 C CA . PRO A 1 85 ? 4.956 12.750 7.898 1.00 79.06 85 PRO A CA 1
ATOM 665 C C . PRO A 1 85 ? 5.864 13.988 7.872 1.00 79.06 85 PRO A C 1
ATOM 667 O O . PRO A 1 85 ? 6.108 14.561 8.930 1.00 79.06 85 PRO A O 1
ATOM 670 N N . THR A 1 86 ? 6.403 14.397 6.716 1.00 79.19 86 THR A N 1
ATOM 671 C CA . THR A 1 86 ? 7.136 15.672 6.597 1.00 79.19 86 THR A CA 1
ATOM 672 C C . THR A 1 86 ? 6.224 16.859 6.316 1.00 79.19 86 THR A C 1
ATOM 674 O O . THR A 1 86 ? 6.654 17.998 6.481 1.00 79.19 86 THR A O 1
ATOM 677 N N . ASN A 1 87 ? 4.969 16.621 5.933 1.00 73.12 87 ASN A N 1
ATOM 678 C CA . ASN A 1 87 ? 3.991 17.691 5.820 1.00 73.12 87 ASN A CA 1
ATOM 679 C C . ASN A 1 87 ? 3.563 18.074 7.241 1.00 73.12 87 ASN A C 1
ATOM 681 O O . ASN A 1 87 ? 3.124 17.218 8.007 1.00 73.12 87 ASN A O 1
ATOM 685 N N . GLY A 1 88 ? 3.680 19.355 7.606 1.00 65.19 88 GLY A N 1
ATOM 686 C CA . GLY A 1 88 ? 3.433 19.849 8.974 1.00 65.19 88 GLY A CA 1
ATOM 687 C C . GLY A 1 88 ? 2.030 19.572 9.539 1.00 65.19 88 GLY A C 1
ATOM 688 O O . GLY A 1 88 ? 1.801 19.776 10.725 1.00 65.19 88 GLY A O 1
ATOM 689 N N . VAL A 1 89 ? 1.114 19.065 8.711 1.00 69.31 89 VAL A N 1
ATOM 690 C CA . VAL A 1 89 ? -0.261 18.675 9.055 1.00 69.31 89 VAL A CA 1
ATOM 691 C C . VAL A 1 89 ? -0.429 17.179 9.359 1.00 69.31 89 VAL A C 1
ATOM 693 O O . VAL A 1 89 ? -1.508 16.754 9.763 1.00 69.31 89 VAL A O 1
ATOM 696 N N . ALA A 1 90 ? 0.613 16.355 9.206 1.00 69.88 90 ALA A N 1
ATOM 697 C CA . ALA A 1 90 ? 0.513 14.897 9.332 1.00 69.88 90 ALA A CA 1
ATOM 698 C C . ALA A 1 90 ? 0.012 14.427 10.705 1.00 69.88 90 ALA A C 1
ATOM 700 O O . ALA A 1 90 ? -0.787 13.498 10.801 1.00 69.88 90 ALA A O 1
ATOM 701 N N . LEU A 1 91 ? 0.460 15.082 11.781 1.00 65.25 91 LEU A N 1
ATOM 702 C CA . LEU A 1 91 ? 0.015 14.759 13.138 1.00 65.25 91 LEU A CA 1
ATOM 703 C C . LEU A 1 91 ? -1.458 15.117 13.361 1.00 65.25 91 LEU A C 1
ATOM 705 O O . LEU A 1 91 ? -2.155 14.386 14.061 1.00 65.25 91 LEU A O 1
ATOM 709 N N . GLU A 1 92 ? -1.938 16.207 12.764 1.00 66.94 92 GLU A N 1
ATOM 710 C CA . GLU A 1 92 ? -3.350 16.597 12.836 1.00 66.94 92 GLU A CA 1
ATOM 711 C C . GLU A 1 92 ? -4.227 15.628 12.041 1.00 66.94 92 GLU A C 1
ATOM 713 O O . GLU A 1 92 ? -5.258 15.185 12.539 1.00 66.94 92 GLU A O 1
ATOM 718 N N . GLN A 1 93 ? -3.773 15.207 10.857 1.00 69.00 93 GLN A N 1
ATOM 719 C CA . GLN A 1 93 ? -4.452 14.194 10.046 1.00 69.00 93 GLN A CA 1
ATOM 720 C C . GLN A 1 93 ? -4.581 12.861 10.800 1.00 69.00 93 GLN A C 1
ATOM 722 O O . GLN A 1 93 ? -5.683 12.324 10.897 1.00 69.00 93 GLN A O 1
ATOM 727 N N . ILE A 1 94 ? -3.493 12.363 11.405 1.00 68.38 94 ILE A N 1
ATOM 728 C CA . ILE A 1 94 ? -3.513 11.128 12.212 1.00 68.38 94 ILE A CA 1
ATOM 729 C C . ILE A 1 94 ? -4.459 11.267 13.414 1.00 68.38 94 ILE A C 1
ATOM 731 O O . ILE A 1 94 ? -5.217 10.341 13.713 1.00 68.38 94 ILE A O 1
ATOM 735 N N . ARG A 1 95 ? -4.440 12.416 14.106 1.00 65.00 95 ARG A N 1
ATOM 736 C CA . ARG A 1 95 ? -5.330 12.665 15.251 1.00 65.00 95 ARG A CA 1
ATOM 737 C C . ARG A 1 95 ? -6.793 12.644 14.835 1.00 65.00 95 ARG A C 1
ATOM 739 O O . ARG A 1 95 ? -7.563 11.934 15.468 1.00 65.00 95 ARG A O 1
ATOM 746 N N . ASN A 1 96 ? -7.154 13.334 13.755 1.00 66.31 96 ASN A N 1
ATOM 747 C CA . ASN A 1 96 ? -8.533 13.389 13.267 1.00 66.31 96 ASN A CA 1
ATOM 748 C C . ASN A 1 96 ? -9.078 11.993 12.929 1.00 66.31 96 ASN A C 1
ATOM 750 O O . ASN A 1 96 ? -10.217 11.686 13.273 1.00 66.31 96 ASN A O 1
ATOM 754 N N . LEU A 1 97 ? -8.242 11.124 12.357 1.00 65.44 97 LEU A N 1
ATOM 755 C CA . LEU A 1 97 ? -8.579 9.732 12.038 1.00 65.44 97 LEU A CA 1
ATOM 756 C C . LEU A 1 97 ? -8.769 8.830 13.266 1.00 65.44 97 LEU A C 1
ATOM 758 O O . LEU A 1 97 ? -9.402 7.788 13.152 1.00 65.44 97 LEU A O 1
ATOM 762 N N . SER A 1 98 ? -8.231 9.213 14.426 1.00 58.94 98 SER A N 1
ATOM 763 C CA . SER A 1 98 ? -8.325 8.438 15.673 1.00 58.94 98 SER A CA 1
ATOM 764 C C . SER A 1 98 ? -9.568 8.785 16.508 1.00 58.94 98 SER A C 1
ATOM 766 O O . SER A 1 98 ? -9.755 8.220 17.582 1.00 58.94 98 SER A O 1
ATOM 768 N N . SER A 1 99 ? -10.375 9.751 16.054 1.00 53.97 99 SER A N 1
ATOM 769 C CA . SER A 1 99 ? -11.507 10.331 16.802 1.00 53.97 99 SER A CA 1
ATOM 770 C C . SER A 1 99 ? -12.882 9.809 16.364 1.00 53.97 99 SER A C 1
ATOM 772 O O . SER A 1 99 ? -13.885 10.244 16.930 1.00 53.97 99 SER A O 1
ATOM 774 N N . GLY A 1 100 ? -12.934 8.949 15.342 1.00 44.91 100 GLY A N 1
ATOM 775 C CA . GLY A 1 100 ? -14.151 8.315 14.819 1.00 44.91 100 GLY A CA 1
ATOM 776 C C . GLY A 1 100 ? -14.214 6.846 15.195 1.00 44.91 100 GLY A C 1
ATOM 777 O O . GLY A 1 100 ? -15.348 6.362 15.398 1.00 44.91 100 GLY A O 1
#